Protein AF-A0A8J8K5P9-F1 (afdb_monomer)

Radius of gyration: 17.5 Å; Cα contacts (8 Å, |Δi|>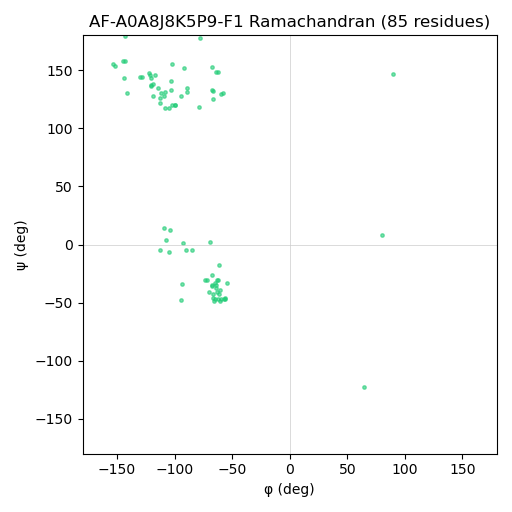4): 129; chains: 1; bounding box: 45×22×50 Å

Solvent-accessible surface area (backbone atoms only — not comparable to full-atom values): 5020 Å² total; per-residue (Å²): 128,83,60,63,74,40,78,78,45,78,47,80,42,85,64,56,95,54,32,32,37,36,44,30,38,33,35,47,44,90,46,96,53,49,29,45,30,47,29,41,31,34,47,49,100,86,71,46,82,44,76,80,50,73,50,75,36,49,62,86,56,44,58,63,56,50,53,54,52,52,51,54,48,53,55,50,52,54,55,57,58,56,60,72,74,79,116

Mean predicted aligned error: 6.43 Å

Secondary structure (DSSP, 8-state):
-PPPPEEEEEEEEE-STTEEEEEEEEE-SSSS-EEEEEEEEEE-TTS-EEEEEEEEEEGGGHHHHHHHHHHHHHHHHHHHHHHTS--

Nearest PDB structures (foldseek):
  6bjt-assembly1_A  TM=6.856E-01  e=1.830E-01  Pseudomonas sp. EGD-AKN5
  5iep-assembly1_A  TM=6.199E-01  e=2.680E-01  synthetic construct
  1tp6-assembly1_A  TM=6.526E-01  e=9.911E-01  Pseudomonas aeruginosa PAO1
  3ild-assembly1_A  TM=4.564E-01  e=5.747E-01  Captovirus AFV1

Foldseek 3Di:
DQFQKDWPDWDWADPDDFKIWIWTWIAHRPDNWIKIKIWIWGQDPVRDIDTDDMDIDTPVCVVVVVVVVVVVVVVVVVVVVVVVVVD

Structure (mmCIF, N/CA/C/O backbone):
data_AF-A0A8J8K5P9-F1
#
_entry.id   AF-A0A8J8K5P9-F1
#
loop_
_atom_site.group_PDB
_atom_site.id
_atom_site.type_symbol
_atom_site.label_atom_id
_atom_site.label_alt_id
_atom_site.label_comp_id
_atom_site.label_asym_id
_atom_site.label_entity_id
_atom_site.label_seq_id
_atom_site.pdbx_PDB_ins_code
_atom_site.Cartn_x
_atom_site.Cartn_y
_atom_site.Cartn_z
_atom_site.occupancy
_atom_site.B_iso_or_equiv
_atom_site.auth_seq_id
_atom_site.auth_comp_id
_atom_site.auth_asym_id
_atom_site.auth_atom_id
_atom_site.pdbx_PDB_model_num
ATOM 1 N N . MET A 1 1 ? 20.286 -5.506 -22.727 1.00 51.66 1 MET A N 1
ATOM 2 C CA . MET A 1 1 ? 20.106 -4.970 -21.364 1.00 51.66 1 MET A CA 1
ATOM 3 C C . MET A 1 1 ? 18.845 -5.612 -20.829 1.00 51.66 1 MET A C 1
ATOM 5 O O . MET A 1 1 ? 17.855 -5.565 -21.548 1.00 51.66 1 MET A O 1
ATOM 9 N N . SER A 1 2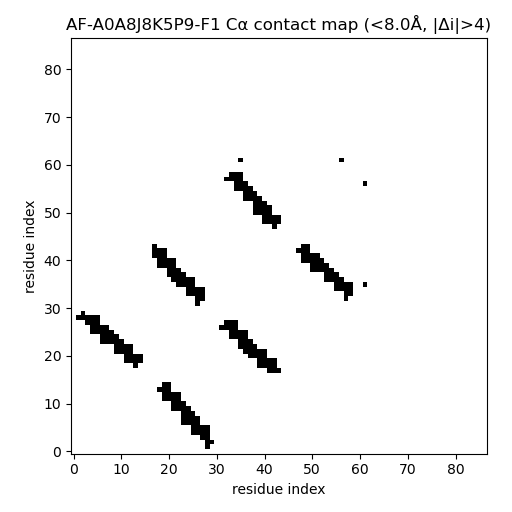 ? 18.887 -6.276 -19.673 1.00 56.94 2 SER A N 1
ATOM 10 C CA . SER A 1 2 ? 17.657 -6.675 -18.982 1.00 56.94 2 SER A CA 1
ATOM 11 C C . SER A 1 2 ? 16.880 -5.401 -18.688 1.00 56.94 2 SER A C 1
ATOM 13 O O . SER A 1 2 ? 17.471 -4.431 -18.211 1.00 56.94 2 SER A O 1
ATOM 15 N N . ALA A 1 3 ? 15.604 -5.353 -19.044 1.00 73.19 3 ALA A N 1
ATOM 16 C CA . ALA A 1 3 ? 14.783 -4.242 -18.604 1.00 73.19 3 ALA A CA 1
ATOM 17 C C . ALA A 1 3 ? 14.717 -4.266 -17.065 1.00 73.19 3 ALA A C 1
ATOM 19 O O . ALA A 1 3 ? 14.795 -5.334 -16.456 1.00 73.19 3 ALA A O 1
ATOM 20 N N . ASP A 1 4 ? 14.599 -3.096 -16.439 1.00 85.12 4 ASP A N 1
ATOM 21 C CA . ASP A 1 4 ? 14.435 -2.964 -14.990 1.00 85.12 4 ASP A CA 1
ATOM 22 C C . ASP A 1 4 ? 12.973 -2.663 -14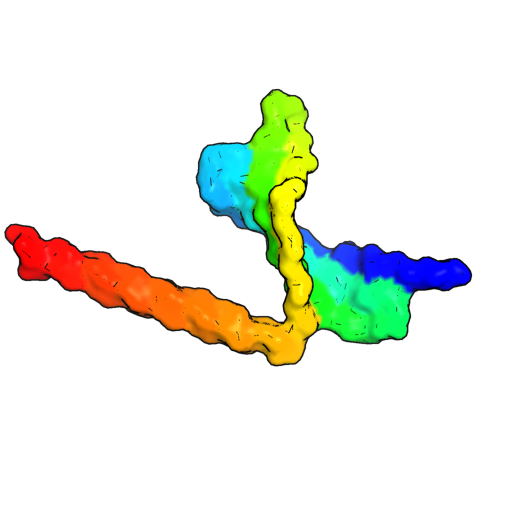.643 1.00 85.12 4 ASP A C 1
ATOM 24 O O . ASP A 1 4 ? 12.220 -2.108 -15.447 1.00 85.12 4 ASP A O 1
ATOM 28 N N . TRP A 1 5 ? 12.564 -3.008 -13.422 1.00 90.56 5 TRP A N 1
ATOM 29 C CA . TRP A 1 5 ? 11.256 -2.619 -12.897 1.00 90.56 5 TRP A CA 1
ATOM 30 C C . TRP A 1 5 ? 11.094 -1.099 -12.911 1.00 90.56 5 TRP A C 1
ATOM 32 O O . TRP A 1 5 ? 11.924 -0.370 -12.365 1.00 90.56 5 TRP A O 1
ATOM 42 N N . LYS A 1 6 ? 9.974 -0.617 -13.452 1.00 91.75 6 LYS A N 1
ATOM 43 C CA . LYS A 1 6 ? 9.684 0.817 -13.519 1.00 91.75 6 LYS A CA 1
ATOM 44 C C . LYS A 1 6 ? 8.578 1.193 -12.544 1.00 91.75 6 LYS A C 1
ATOM 46 O O . LYS A 1 6 ? 7.440 0.759 -12.693 1.00 91.75 6 LYS A O 1
ATOM 51 N N . THR A 1 7 ? 8.883 2.050 -11.572 1.00 94.69 7 THR A N 1
ATOM 52 C CA . THR A 1 7 ? 7.849 2.700 -10.753 1.00 94.69 7 THR A CA 1
ATOM 53 C C . THR A 1 7 ? 7.244 3.854 -11.546 1.00 94.69 7 THR A C 1
ATOM 55 O O . THR A 1 7 ? 7.941 4.792 -11.922 1.00 94.69 7 THR A O 1
ATOM 58 N N . LEU A 1 8 ? 5.946 3.771 -11.820 1.00 94.62 8 LEU A N 1
ATOM 59 C CA . LEU A 1 8 ? 5.198 4.758 -12.597 1.00 94.62 8 LEU A CA 1
ATOM 60 C C . LEU A 1 8 ? 4.535 5.811 -11.712 1.00 94.62 8 LEU A C 1
ATOM 62 O O . LEU A 1 8 ? 4.389 6.958 -12.123 1.00 94.62 8 LEU A O 1
ATOM 66 N N . ASN A 1 9 ? 4.101 5.419 -10.515 1.00 96.88 9 ASN A N 1
ATOM 67 C CA . ASN A 1 9 ? 3.461 6.325 -9.572 1.00 96.88 9 ASN A CA 1
ATOM 68 C C . ASN A 1 9 ? 3.694 5.857 -8.136 1.00 96.88 9 ASN A C 1
ATOM 70 O O . ASN A 1 9 ? 3.841 4.659 -7.888 1.00 96.88 9 ASN A O 1
ATOM 74 N N . THR A 1 10 ? 3.661 6.808 -7.210 1.00 97.31 10 THR A N 1
ATOM 75 C CA . THR A 1 10 ? 3.846 6.596 -5.781 1.00 97.31 10 THR A CA 1
ATOM 76 C C . THR A 1 10 ? 2.892 7.492 -4.996 1.00 97.31 10 THR A C 1
ATOM 78 O O . THR A 1 10 ? 2.837 8.705 -5.198 1.00 97.31 10 THR A O 1
ATOM 81 N N . LYS A 1 11 ? 2.170 6.897 -4.049 1.00 97.69 11 LYS A N 1
ATOM 82 C CA . LYS A 1 11 ? 1.393 7.584 -3.017 1.00 97.69 11 LYS A CA 1
ATOM 83 C C . LYS A 1 11 ? 1.914 7.171 -1.651 1.00 97.69 11 LYS A C 1
ATOM 85 O O . LYS A 1 11 ? 2.176 5.997 -1.419 1.00 97.69 11 LYS A O 1
ATOM 90 N N . VAL A 1 12 ? 2.066 8.139 -0.757 1.00 97.00 12 VAL A N 1
ATOM 91 C CA . VAL A 1 12 ? 2.518 7.905 0.617 1.00 97.00 12 VAL A CA 1
ATOM 92 C C . VAL A 1 12 ? 1.353 8.197 1.548 1.00 97.00 12 VAL A C 1
ATOM 94 O O . VAL A 1 12 ? 0.717 9.241 1.427 1.00 97.00 12 VAL A O 1
ATOM 97 N N . ILE A 1 13 ? 1.084 7.263 2.448 1.00 96.75 13 ILE A N 1
ATOM 98 C CA . ILE A 1 13 ? 0.063 7.344 3.485 1.00 96.75 13 ILE A CA 1
ATOM 99 C C . ILE A 1 13 ? 0.799 7.402 4.822 1.00 96.75 13 ILE A C 1
ATOM 101 O O . ILE A 1 13 ? 1.643 6.543 5.098 1.00 96.75 13 ILE A O 1
ATOM 105 N N . ASP A 1 14 ? 0.498 8.415 5.632 1.00 96.12 14 ASP A N 1
ATOM 106 C CA . ASP A 1 14 ? 0.979 8.491 7.011 1.00 96.12 14 ASP A CA 1
ATOM 107 C C . ASP A 1 14 ? 0.330 7.369 7.833 1.00 96.12 14 ASP A C 1
ATOM 109 O O . ASP A 1 14 ? -0.892 7.221 7.843 1.00 96.12 14 ASP A O 1
ATOM 113 N N . ALA A 1 15 ? 1.159 6.549 8.478 1.00 94.81 15 ALA A N 1
ATOM 114 C CA . ALA A 1 15 ? 0.723 5.431 9.312 1.00 94.81 15 ALA A CA 1
ATOM 115 C C . ALA A 1 15 ? 0.967 5.690 10.810 1.00 94.81 15 ALA A C 1
ATOM 117 O O . ALA A 1 15 ? 0.915 4.756 11.614 1.00 94.81 15 ALA A O 1
ATOM 118 N N . GLY A 1 16 ? 1.249 6.941 11.182 1.00 94.31 16 GLY A N 1
ATOM 119 C CA . GLY A 1 16 ? 1.453 7.391 12.549 1.00 94.31 16 GLY A CA 1
ATOM 120 C C . GLY A 1 16 ? 2.905 7.303 13.026 1.00 94.31 16 GLY A C 1
ATOM 121 O O . GLY A 1 16 ? 3.678 6.394 12.687 1.00 94.31 16 GLY A O 1
ATOM 122 N N . GLY A 1 17 ? 3.273 8.258 13.883 1.00 94.50 17 GLY A N 1
ATOM 123 C CA . GLY A 1 17 ? 4.634 8.403 14.391 1.00 94.50 17 GLY A CA 1
ATOM 124 C C . GLY A 1 17 ? 5.598 8.740 13.257 1.00 94.50 17 GLY A C 1
ATOM 125 O O . GLY A 1 17 ? 5.419 9.730 12.559 1.00 94.50 17 GLY A O 1
ATOM 126 N N . ASN A 1 18 ? 6.623 7.911 13.065 1.00 96.12 18 ASN A N 1
ATOM 127 C CA . ASN A 1 18 ? 7.535 8.016 11.928 1.00 96.12 18 ASN A CA 1
ATOM 128 C C . ASN A 1 18 ? 7.270 6.956 10.845 1.00 96.12 18 ASN A C 1
ATOM 130 O O . ASN A 1 18 ? 8.132 6.763 9.992 1.00 96.12 18 ASN A O 1
ATOM 134 N N . ASN A 1 19 ? 6.140 6.239 10.882 1.00 97.88 19 ASN A N 1
ATOM 135 C CA . ASN A 1 19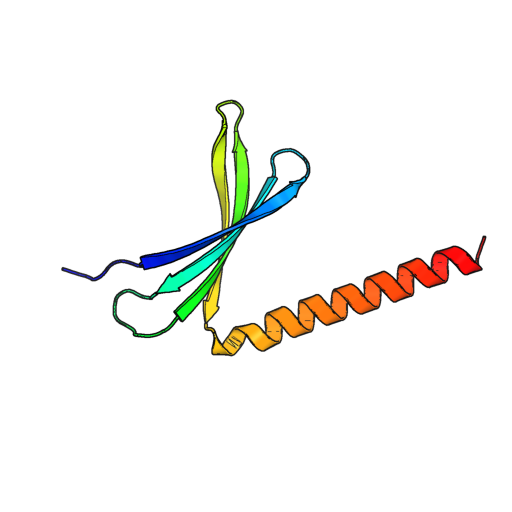 ? 5.832 5.166 9.935 1.00 97.88 19 ASN A CA 1
ATOM 136 C C . ASN A 1 19 ? 5.039 5.674 8.729 1.00 97.88 19 ASN A C 1
ATOM 138 O O . ASN A 1 19 ? 4.243 6.601 8.831 1.00 97.88 19 ASN A O 1
ATOM 142 N N . PHE A 1 20 ? 5.195 4.995 7.596 1.00 97.62 20 PHE A N 1
ATOM 143 C CA . PHE A 1 20 ? 4.392 5.247 6.405 1.00 97.62 20 PHE A CA 1
ATOM 144 C C . PHE A 1 20 ? 4.067 3.952 5.658 1.00 97.62 20 PHE A C 1
ATOM 146 O O . PHE A 1 20 ? 4.789 2.952 5.756 1.00 97.62 20 PHE A O 1
ATOM 153 N N . ILE A 1 21 ? 3.000 3.999 4.861 1.00 97.62 21 ILE A N 1
ATOM 154 C CA . ILE A 1 21 ? 2.728 3.033 3.796 1.00 97.62 21 ILE A CA 1
ATOM 155 C C . ILE A 1 21 ? 2.924 3.730 2.454 1.00 97.62 21 ILE A C 1
ATOM 157 O O . ILE A 1 21 ? 2.357 4.787 2.197 1.00 97.62 21 ILE A O 1
ATOM 161 N N . GLU A 1 22 ? 3.732 3.139 1.585 1.00 97.38 22 GLU A N 1
ATOM 162 C CA . GLU A 1 22 ? 3.909 3.595 0.215 1.00 97.38 22 GLU A CA 1
ATOM 163 C C . GLU A 1 22 ? 3.170 2.661 -0.742 1.00 97.38 22 GLU A C 1
ATOM 165 O O . GLU A 1 22 ? 3.486 1.475 -0.832 1.00 97.38 22 GLU A O 1
ATOM 170 N N . VAL A 1 23 ? 2.188 3.206 -1.454 1.00 96.25 23 VAL A N 1
ATOM 171 C CA . VAL A 1 23 ? 1.434 2.515 -2.498 1.00 96.25 23 VAL A CA 1
ATOM 172 C C . VAL A 1 23 ? 2.011 2.926 -3.845 1.00 96.25 23 VAL A C 1
ATOM 174 O O . VAL A 1 23 ? 2.033 4.106 -4.192 1.00 96.25 23 VAL A O 1
ATOM 177 N N . THR A 1 24 ? 2.502 1.959 -4.608 1.00 96.12 24 THR A N 1
ATOM 178 C CA . THR A 1 24 ? 3.214 2.179 -5.870 1.00 96.12 24 THR A CA 1
ATOM 179 C C . THR A 1 24 ? 2.508 1.489 -7.023 1.00 96.12 24 THR A C 1
ATOM 181 O O . THR A 1 24 ? 2.005 0.380 -6.869 1.00 96.12 24 THR A O 1
ATOM 184 N N . LEU A 1 25 ? 2.503 2.124 -8.191 1.00 94.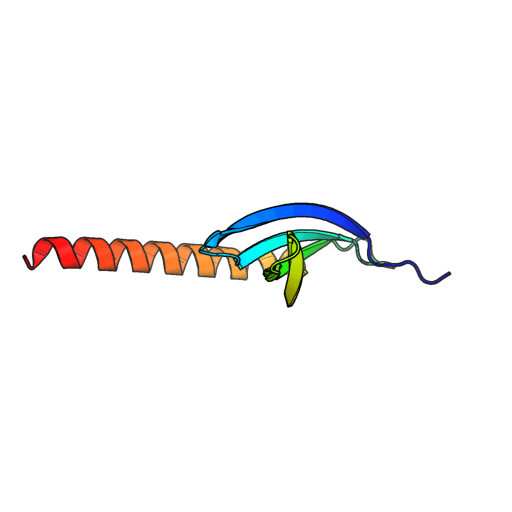62 25 LEU A N 1
ATOM 185 C CA . LEU A 1 25 ? 2.169 1.483 -9.458 1.00 94.62 25 LEU A CA 1
ATOM 186 C C . LEU A 1 25 ? 3.480 1.146 -10.160 1.00 94.62 25 LEU A C 1
ATOM 188 O O . LEU A 1 25 ? 4.270 2.050 -10.439 1.00 94.62 25 LEU A O 1
ATOM 192 N N . LYS A 1 26 ? 3.721 -0.134 -10.433 1.00 93.88 26 LYS A N 1
ATOM 193 C CA . LYS A 1 26 ? 4.947 -0.620 -11.065 1.00 93.88 26 LYS A CA 1
ATOM 194 C C . LYS A 1 26 ? 4.640 -1.364 -12.357 1.00 93.88 26 LYS A C 1
ATOM 196 O O . LYS A 1 26 ? 3.630 -2.053 -12.449 1.00 93.88 26 LYS A O 1
ATOM 201 N N . GLN A 1 27 ? 5.538 -1.237 -13.321 1.00 92.19 27 GLN A N 1
ATOM 202 C CA . GLN A 1 27 ? 5.558 -2.017 -14.549 1.00 92.19 27 GLN A CA 1
ATOM 203 C C . GLN A 1 27 ? 6.724 -3.003 -14.481 1.00 92.19 27 GLN A C 1
ATOM 205 O O . GLN A 1 27 ? 7.842 -2.616 -14.113 1.00 92.19 27 GLN A O 1
ATOM 210 N N . ALA A 1 28 ? 6.446 -4.268 -14.793 1.00 90.81 28 ALA A N 1
ATOM 211 C CA . ALA A 1 28 ? 7.473 -5.296 -14.864 1.00 90.81 28 ALA A CA 1
ATOM 212 C C . ALA A 1 28 ? 8.425 -5.042 -16.049 1.00 90.81 28 ALA A C 1
ATOM 214 O O . ALA A 1 28 ? 8.034 -4.424 -17.038 1.00 90.81 28 ALA A O 1
ATOM 215 N N . PRO A 1 29 ? 9.680 -5.503 -15.958 1.00 84.75 29 PRO A N 1
ATOM 216 C CA . PRO A 1 29 ? 10.685 -5.220 -16.974 1.00 84.75 29 PRO A CA 1
ATOM 217 C C . PRO A 1 29 ? 10.377 -5.786 -18.368 1.00 84.75 29 PRO A C 1
ATOM 219 O O . PRO A 1 29 ? 10.581 -5.098 -19.364 1.00 84.75 29 PRO A O 1
ATOM 222 N N . GLU A 1 30 ? 9.860 -7.011 -18.458 1.00 76.12 30 GLU A N 1
ATOM 223 C CA . GLU A 1 30 ? 9.649 -7.699 -19.745 1.00 76.12 30 GLU A CA 1
ATOM 224 C C . GLU A 1 30 ? 8.168 -7.902 -20.099 1.00 76.12 30 GLU A C 1
ATOM 226 O O . GLU A 1 30 ? 7.844 -8.343 -21.199 1.00 76.12 30 GLU A O 1
ATOM 231 N N . GLU A 1 31 ? 7.255 -7.534 -19.198 1.00 65.50 31 GLU A N 1
ATOM 232 C CA . GLU A 1 31 ? 5.816 -7.717 -19.378 1.00 65.50 31 GLU A CA 1
ATOM 233 C C . GLU A 1 31 ?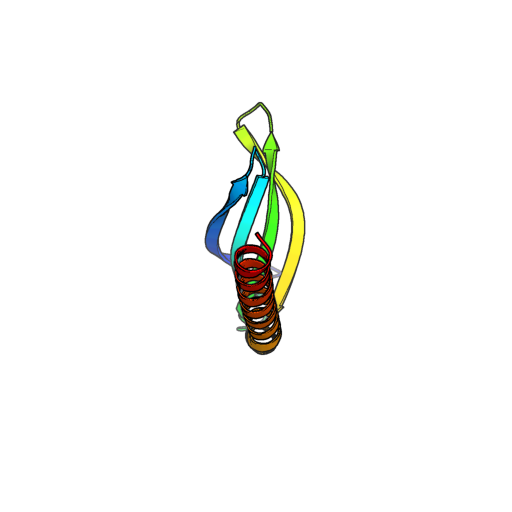 5.096 -6.363 -19.411 1.00 65.50 31 GLU A C 1
ATOM 235 O O . GLU A 1 31 ? 5.440 -5.425 -18.691 1.00 65.50 31 GLU A O 1
ATOM 240 N N . GLN A 1 32 ? 4.029 -6.264 -20.211 1.00 70.69 32 GLN A N 1
ATOM 241 C CA . GLN A 1 32 ? 3.071 -5.151 -20.109 1.00 70.69 32 GLN A CA 1
ATOM 242 C C . GLN A 1 32 ? 2.232 -5.222 -18.818 1.00 70.69 32 GLN A C 1
ATOM 244 O O . GLN A 1 32 ? 1.353 -4.387 -18.601 1.00 70.69 32 GLN A O 1
ATOM 249 N N . ASP A 1 33 ?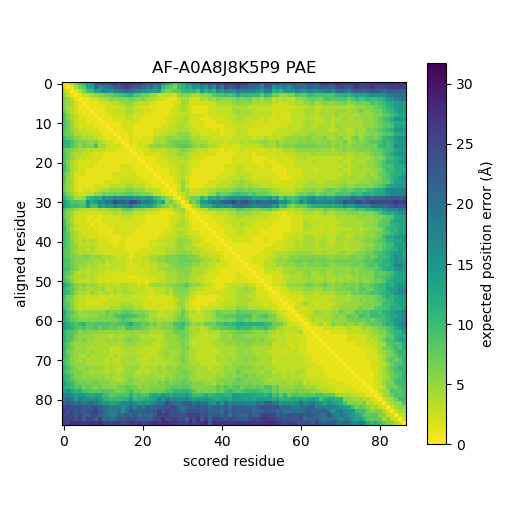 2.498 -6.208 -17.959 1.00 87.69 33 ASP A N 1
ATOM 250 C CA . ASP A 1 33 ? 1.801 -6.400 -16.704 1.00 87.69 33 ASP A CA 1
ATOM 251 C C . ASP A 1 33 ? 2.105 -5.269 -15.718 1.00 87.69 33 ASP A C 1
ATOM 253 O O . ASP A 1 33 ? 3.246 -4.867 -15.456 1.00 87.69 33 ASP A O 1
ATOM 257 N N . MET A 1 34 ? 1.017 -4.779 -15.140 1.00 90.69 34 MET A N 1
ATOM 258 C CA . MET A 1 34 ? 1.010 -3.717 -14.153 1.00 90.69 34 MET A CA 1
ATOM 259 C C . MET A 1 34 ? 0.795 -4.325 -12.772 1.00 90.69 34 MET A C 1
ATOM 261 O O . MET A 1 34 ? -0.016 -5.240 -12.583 1.00 90.69 34 MET A O 1
ATOM 265 N N . PHE A 1 35 ? 1.505 -3.779 -11.794 1.00 93.06 35 PHE A N 1
ATOM 266 C CA . PHE A 1 35 ? 1.506 -4.249 -10.418 1.00 93.06 35 PHE A CA 1
ATOM 267 C C . PHE A 1 35 ? 1.228 -3.099 -9.460 1.00 93.06 35 PHE A C 1
ATOM 269 O O . PHE A 1 35 ? 1.701 -1.978 -9.659 1.00 93.06 35 PHE A O 1
ATOM 276 N N . ILE A 1 36 ? 0.505 -3.398 -8.385 1.00 93.44 36 ILE A N 1
ATOM 277 C CA . ILE A 1 36 ? 0.365 -2.501 -7.241 1.00 93.44 36 ILE A CA 1
ATOM 278 C C . ILE A 1 36 ? 1.270 -3.013 -6.130 1.00 93.44 36 ILE A C 1
ATOM 280 O O . ILE A 1 36 ? 1.127 -4.147 -5.676 1.00 93.44 36 ILE A O 1
ATOM 284 N N . GLY A 1 37 ? 2.221 -2.184 -5.713 1.00 94.19 37 GLY A N 1
ATOM 285 C CA . GLY A 1 37 ? 3.124 -2.480 -4.612 1.00 94.19 37 GLY A CA 1
ATOM 286 C C . GLY A 1 37 ? 2.721 -1.737 -3.347 1.00 94.19 37 GLY A C 1
ATOM 287 O O . GLY A 1 37 ? 2.522 -0.528 -3.404 1.00 94.19 37 GLY A O 1
ATOM 288 N N . PHE A 1 38 ? 2.684 -2.423 -2.210 1.00 95.19 38 PHE A N 1
ATOM 289 C CA . PHE A 1 38 ? 2.518 -1.816 -0.890 1.00 95.19 38 PHE A CA 1
ATOM 290 C C . PHE A 1 38 ? 3.804 -2.008 -0.102 1.00 95.19 38 PHE A C 1
ATOM 292 O O . PHE A 1 38 ? 4.249 -3.138 0.100 1.00 95.19 38 PHE A O 1
ATOM 299 N N . SER A 1 39 ? 4.415 -0.915 0.338 1.00 97.00 39 SER A N 1
ATOM 300 C CA . SER A 1 39 ? 5.637 -0.948 1.137 1.00 97.00 39 SER A CA 1
ATOM 301 C C . SER A 1 39 ? 5.390 -0.315 2.490 1.00 97.00 39 SER A C 1
ATOM 303 O O . SER A 1 39 ? 4.956 0.830 2.561 1.00 97.00 39 SER A O 1
ATOM 305 N N . LYS A 1 40 ? 5.723 -1.022 3.567 1.00 97.44 40 LYS A N 1
ATOM 306 C CA . LYS A 1 40 ? 5.776 -0.423 4.900 1.00 97.44 40 LYS A CA 1
ATOM 307 C C . LYS A 1 40 ? 7.169 0.128 5.142 1.00 97.44 40 LYS A C 1
ATOM 309 O O . LYS A 1 40 ? 8.158 -0.588 4.966 1.00 97.44 40 LYS A O 1
ATOM 314 N N . GLY A 1 41 ? 7.248 1.368 5.597 1.00 97.69 41 GLY A N 1
ATOM 315 C CA . GLY A 1 41 ? 8.506 2.017 5.924 1.00 97.69 41 GLY A CA 1
ATOM 316 C C . GLY A 1 41 ? 8.414 2.923 7.139 1.00 97.69 41 GLY A C 1
ATOM 317 O O . GLY A 1 41 ? 7.362 3.052 7.765 1.00 97.69 41 GLY A O 1
ATOM 318 N N . TRP A 1 42 ? 9.551 3.520 7.475 1.00 98.00 42 TRP A N 1
ATOM 319 C CA . TRP A 1 42 ? 9.667 4.543 8.500 1.00 98.00 42 TRP A CA 1
ATOM 320 C C . TRP 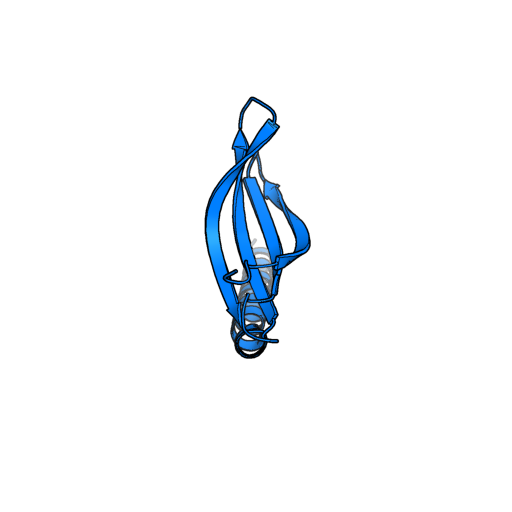A 1 42 ? 10.715 5.585 8.111 1.00 98.00 42 TRP A C 1
ATOM 322 O O . TRP A 1 42 ? 11.611 5.319 7.309 1.00 98.00 42 TRP A O 1
ATOM 332 N N . THR A 1 43 ? 10.612 6.771 8.690 1.00 97.69 43 THR A N 1
ATOM 333 C CA . THR A 1 43 ? 11.591 7.846 8.541 1.00 97.69 43 THR A CA 1
ATOM 334 C C . THR A 1 43 ? 12.578 7.786 9.708 1.00 97.69 43 THR A C 1
ATOM 336 O O . THR A 1 43 ? 12.167 7.708 10.869 1.00 97.69 43 THR A O 1
ATOM 339 N N . ASN A 1 44 ? 13.884 7.758 9.428 1.00 96.75 44 ASN A N 1
ATOM 340 C CA . ASN A 1 44 ? 14.913 7.791 10.475 1.00 96.75 44 ASN A CA 1
ATOM 341 C C . ASN A 1 44 ? 15.113 9.220 11.031 1.00 96.75 44 ASN A C 1
ATOM 343 O O . ASN A 1 44 ? 14.498 10.176 10.562 1.00 96.75 44 ASN A O 1
ATOM 347 N N . SER A 1 45 ? 15.997 9.378 12.021 1.00 96.69 45 SER A N 1
ATOM 348 C CA . SER A 1 45 ? 16.312 10.676 12.645 1.00 96.69 45 SER A CA 1
ATOM 349 C C . SER A 1 45 ? 16.901 11.718 11.686 1.00 96.69 45 SER A C 1
ATOM 351 O O . SER A 1 45 ? 16.896 12.902 11.997 1.00 96.69 45 SER A O 1
ATOM 353 N N . GLU A 1 46 ? 17.401 11.288 10.529 1.00 97.12 46 GLU A N 1
ATOM 354 C CA . GLU A 1 46 ? 17.963 12.148 9.481 1.00 97.12 46 GLU A CA 1
ATOM 355 C C . GLU A 1 46 ? 16.907 12.552 8.438 1.00 97.12 46 GLU A C 1
ATOM 357 O O . GLU A 1 46 ? 17.230 13.209 7.452 1.00 97.12 46 GLU A O 1
ATOM 362 N N . GLY A 1 47 ? 15.648 12.131 8.606 1.00 94.88 47 GLY A N 1
ATOM 363 C CA . GLY A 1 47 ? 14.585 12.392 7.635 1.00 94.88 47 GLY A CA 1
ATOM 364 C C . GLY A 1 47 ? 14.582 11.441 6.431 1.00 94.88 47 GLY A C 1
ATOM 365 O O . GLY A 1 47 ? 13.821 11.649 5.488 1.00 94.88 47 GLY A O 1
ATOM 366 N N . LEU A 1 48 ? 15.400 10.384 6.440 1.00 96.69 48 LEU A N 1
ATOM 367 C CA . LEU A 1 48 ? 15.515 9.438 5.332 1.00 96.69 48 LEU A CA 1
ATOM 368 C C . LEU A 1 48 ? 14.519 8.285 5.464 1.00 96.69 48 LEU A C 1
ATOM 370 O O . LEU A 1 48 ? 14.405 7.647 6.516 1.00 96.69 48 LEU A O 1
ATOM 374 N N . LYS A 1 49 ? 13.853 7.962 4.351 1.00 96.00 49 LYS A N 1
ATOM 375 C CA . LYS A 1 49 ? 12.976 6.792 4.250 1.00 96.00 49 LYS A CA 1
ATOM 376 C C . LYS A 1 49 ? 13.778 5.495 4.360 1.00 96.00 49 LYS A C 1
ATOM 378 O O . LYS A 1 49 ? 14.757 5.279 3.646 1.00 96.00 49 LYS A O 1
ATOM 383 N N . ARG A 1 50 ? 13.299 4.591 5.206 1.00 97.25 50 ARG A N 1
ATOM 384 C CA . ARG A 1 50 ? 13.726 3.195 5.319 1.00 97.25 50 ARG A CA 1
ATOM 385 C C . ARG A 1 50 ? 12.515 2.297 5.102 1.00 97.25 50 ARG A C 1
ATOM 387 O O . ARG A 1 50 ? 11.398 2.663 5.454 1.00 97.25 50 ARG A O 1
ATOM 394 N N . TYR A 1 51 ? 12.732 1.127 4.517 1.00 96.62 51 TYR A N 1
ATOM 395 C CA . TYR A 1 51 ? 11.664 0.186 4.185 1.00 96.62 51 TYR A CA 1
ATOM 396 C C . TYR A 1 51 ? 11.825 -1.087 5.007 1.00 96.62 51 TYR A C 1
ATOM 398 O O . TYR A 1 51 ? 12.931 -1.606 5.141 1.00 96.62 51 TYR A O 1
ATOM 406 N N . LYS A 1 52 ? 10.716 -1.575 5.570 1.00 93.88 52 LYS A N 1
ATOM 407 C CA . LYS A 1 52 ? 10.669 -2.810 6.362 1.00 93.88 52 LYS A CA 1
ATOM 408 C C . LYS A 1 52 ? 10.272 -4.002 5.507 1.00 93.88 52 LYS A C 1
ATOM 410 O O . LYS A 1 52 ? 10.867 -5.067 5.609 1.00 93.88 52 LYS A O 1
ATOM 415 N N . SER A 1 53 ? 9.217 -3.827 4.723 1.00 94.19 53 SER A N 1
ATOM 416 C CA . SER A 1 53 ? 8.613 -4.890 3.932 1.00 94.19 53 SER A CA 1
ATOM 417 C C . SER A 1 53 ? 7.919 -4.308 2.713 1.00 94.19 53 SER A C 1
ATOM 419 O O . SER A 1 53 ? 7.510 -3.144 2.707 1.00 94.19 53 SER A O 1
ATOM 421 N N . ASN A 1 54 ? 7.785 -5.136 1.685 1.00 94.44 54 ASN A N 1
ATOM 422 C CA . ASN A 1 54 ? 7.082 -4.806 0.462 1.00 94.44 54 ASN A CA 1
ATOM 423 C C . ASN A 1 54 ? 6.350 -6.048 -0.061 1.00 94.44 54 ASN A C 1
ATOM 425 O O . ASN A 1 54 ? 6.857 -7.161 0.050 1.00 94.44 54 ASN A O 1
ATOM 429 N N . VAL A 1 55 ? 5.161 -5.837 -0.617 1.00 93.56 55 VAL A N 1
ATOM 430 C CA . VAL A 1 55 ? 4.382 -6.844 -1.342 1.00 93.56 55 VAL A CA 1
ATOM 431 C C . VAL A 1 55 ? 3.941 -6.248 -2.676 1.00 93.56 55 VAL A C 1
ATOM 433 O O . VAL A 1 55 ? 3.674 -5.048 -2.749 1.00 93.56 55 VAL A O 1
ATOM 436 N N . LEU A 1 56 ? 3.890 -7.065 -3.729 1.00 92.12 56 LEU A N 1
ATOM 437 C CA . LEU A 1 56 ? 3.364 -6.686 -5.040 1.00 92.12 56 LEU A CA 1
ATOM 438 C C . LEU A 1 56 ? 2.200 -7.599 -5.405 1.00 92.12 56 LEU A C 1
ATOM 440 O O . LEU A 1 56 ? 2.294 -8.814 -5.262 1.00 92.12 56 LEU A O 1
ATOM 444 N N . PHE A 1 57 ? 1.149 -7.005 -5.955 1.00 91.62 57 PHE A N 1
ATOM 445 C CA . PHE A 1 57 ? -0.003 -7.711 -6.497 1.00 91.62 57 PHE A CA 1
ATOM 446 C C . PHE A 1 57 ? -0.141 -7.402 -7.980 1.00 91.62 57 PHE A C 1
ATOM 448 O O . PHE A 1 57 ? -0.017 -6.241 -8.385 1.00 91.62 57 PHE A O 1
ATOM 455 N N . LYS A 1 58 ? -0.456 -8.417 -8.793 1.00 90.19 58 LYS A N 1
ATOM 456 C CA . LYS A 1 58 ? -0.954 -8.168 -10.150 1.00 90.19 58 LYS A CA 1
ATOM 457 C C . LYS A 1 58 ? -2.290 -7.435 -10.061 1.00 90.19 58 LYS A C 1
ATOM 459 O O . LYS A 1 58 ? -3.081 -7.687 -9.153 1.00 90.19 58 LYS A O 1
ATOM 464 N N . ILE A 1 59 ? -2.596 -6.586 -11.043 1.00 82.88 59 ILE A N 1
ATOM 465 C CA . ILE A 1 59 ? -3.898 -5.896 -11.110 1.00 82.88 59 ILE A CA 1
ATOM 466 C C . ILE A 1 59 ? -5.078 -6.879 -11.053 1.00 82.88 59 ILE A C 1
ATOM 468 O O . ILE A 1 59 ? -6.095 -6.548 -10.453 1.00 82.88 59 ILE A O 1
ATOM 472 N N . ALA A 1 60 ? -4.943 -8.089 -11.603 1.00 81.56 60 ALA A N 1
ATOM 473 C CA . ALA A 1 60 ? -5.982 -9.120 -11.533 1.00 81.56 60 ALA A CA 1
ATOM 474 C C . ALA A 1 60 ? -6.287 -9.590 -10.095 1.00 81.56 60 ALA A C 1
ATOM 476 O O . ALA A 1 60 ? -7.425 -9.922 -9.788 1.00 81.56 60 ALA A O 1
ATOM 477 N N . GLN A 1 61 ? -5.294 -9.567 -9.203 1.00 83.25 61 GLN A N 1
ATOM 478 C CA . GLN A 1 61 ? -5.419 -9.990 -7.802 1.00 83.25 61 GLN A CA 1
ATOM 479 C C . GLN A 1 61 ? -5.823 -8.838 -6.871 1.00 83.25 61 GLN A C 1
ATOM 481 O O . GLN A 1 61 ? -6.071 -9.053 -5.689 1.00 83.25 61 GLN A O 1
ATOM 486 N N . LYS A 1 62 ? -5.918 -7.601 -7.385 1.00 80.06 62 LYS A N 1
ATOM 487 C CA . LYS A 1 62 ? -6.247 -6.425 -6.563 1.00 80.06 62 LYS A CA 1
ATOM 488 C C . LYS A 1 62 ? -7.632 -6.526 -5.924 1.00 80.06 62 LYS A C 1
ATOM 490 O O . LYS A 1 62 ? -7.837 -5.961 -4.860 1.00 80.06 62 LYS A O 1
ATOM 495 N N . LYS A 1 63 ? -8.569 -7.210 -6.595 1.00 82.12 63 LYS A N 1
ATOM 496 C CA . LYS A 1 63 ? -9.958 -7.320 -6.142 1.00 82.12 63 LYS A CA 1
ATOM 497 C C . LYS A 1 63 ? -10.018 -7.991 -4.773 1.00 82.12 63 LYS A C 1
ATOM 499 O O . LYS A 1 63 ? -10.585 -7.420 -3.863 1.00 82.12 63 LYS A O 1
ATOM 504 N N . GLU A 1 64 ? -9.337 -9.121 -4.609 1.00 86.44 64 GLU A N 1
ATOM 505 C CA . GLU A 1 64 ? -9.310 -9.860 -3.342 1.00 86.44 64 GLU A CA 1
ATOM 506 C C . GLU A 1 64 ? -8.723 -9.029 -2.191 1.00 86.44 64 GLU A C 1
ATOM 508 O O . GLU A 1 64 ? -9.255 -9.039 -1.086 1.00 86.44 64 GLU A O 1
ATOM 513 N N . LEU A 1 65 ? -7.672 -8.243 -2.458 1.00 86.00 65 LEU A N 1
ATOM 514 C CA . LEU A 1 65 ? -7.099 -7.342 -1.457 1.00 86.00 65 LEU A CA 1
ATOM 515 C C . LEU A 1 65 ? -8.078 -6.236 -1.041 1.00 86.00 65 LEU A C 1
ATOM 517 O O . LEU A 1 65 ? -8.199 -5.954 0.148 1.00 86.00 65 LEU A O 1
ATOM 521 N N . PHE A 1 66 ? -8.731 -5.579 -2.001 1.00 87.88 66 PHE A N 1
ATOM 522 C CA . PHE A 1 66 ? -9.663 -4.493 -1.693 1.00 87.88 66 PHE A CA 1
ATOM 523 C C . PHE A 1 66 ? -10.937 -5.008 -1.028 1.00 87.88 66 PHE A C 1
ATOM 525 O O . PHE A 1 66 ? -11.345 -4.420 -0.033 1.00 87.88 66 PHE A O 1
ATOM 532 N N . ASP A 1 67 ? -11.477 -6.136 -1.492 1.00 92.12 67 ASP A N 1
ATOM 533 C CA . ASP A 1 67 ? -12.622 -6.800 -0.866 1.00 92.12 67 ASP A CA 1
ATOM 534 C C . ASP A 1 67 ? -12.310 -7.117 0.611 1.00 92.12 67 ASP A C 1
ATOM 536 O O . ASP A 1 67 ? -13.096 -6.788 1.495 1.00 92.12 67 ASP A O 1
ATOM 540 N N . ALA A 1 68 ? -11.123 -7.668 0.903 1.00 91.88 68 ALA A N 1
ATOM 541 C CA . ALA A 1 68 ? -10.706 -7.953 2.277 1.00 91.88 68 ALA A CA 1
ATOM 542 C C . ALA A 1 68 ? -10.557 -6.680 3.132 1.00 91.88 68 ALA A C 1
ATOM 544 O O . ALA A 1 68 ? -10.882 -6.685 4.317 1.00 91.88 68 ALA A O 1
ATOM 545 N N . VAL A 1 69 ? -10.063 -5.577 2.558 1.00 91.88 69 VAL A N 1
ATOM 546 C CA . VAL A 1 69 ? -9.972 -4.2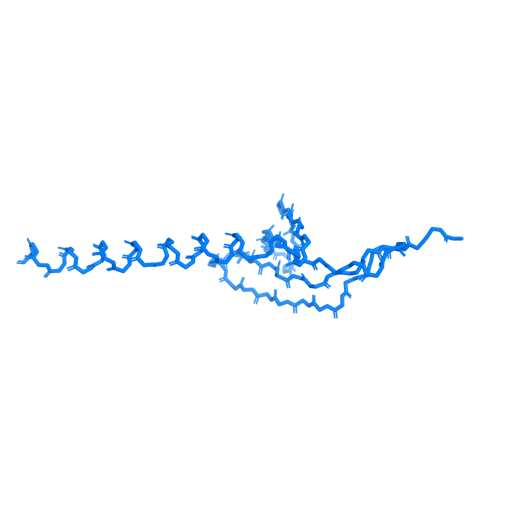91 3.270 1.00 91.88 69 VAL A CA 1
ATOM 547 C C . VAL A 1 69 ? -11.364 -3.734 3.572 1.00 91.88 69 VAL A C 1
ATOM 549 O O . VAL A 1 69 ? -11.603 -3.313 4.701 1.00 91.88 69 VAL A O 1
ATOM 552 N N . GLU A 1 70 ? -12.276 -3.747 2.600 1.00 94.94 70 GLU A N 1
ATOM 553 C CA . GLU A 1 70 ? -13.661 -3.289 2.770 1.00 94.94 70 GLU A CA 1
ATOM 554 C C . GLU A 1 70 ? -14.407 -4.119 3.825 1.00 94.94 70 GLU A C 1
ATOM 556 O O . GLU A 1 70 ? -15.066 -3.552 4.696 1.00 94.94 70 GLU A O 1
ATOM 561 N N . GLU A 1 71 ? -14.234 -5.444 3.823 1.00 95.94 71 GLU A N 1
ATOM 562 C CA . GLU A 1 71 ? -14.808 -6.330 4.842 1.00 95.94 71 GLU A CA 1
ATOM 563 C C . GLU A 1 71 ? -14.309 -5.974 6.251 1.00 95.94 71 GLU A C 1
ATOM 565 O O . GLU A 1 71 ? -15.103 -5.833 7.184 1.00 95.94 71 GLU A O 1
ATOM 570 N N . MET A 1 72 ? -12.997 -5.764 6.418 1.00 96.75 72 MET A N 1
ATOM 571 C CA . MET A 1 72 ? -12.433 -5.375 7.716 1.00 96.75 72 MET A CA 1
ATOM 572 C C . MET A 1 72 ? -12.922 -3.997 8.180 1.00 96.75 72 MET A C 1
ATOM 574 O O . MET A 1 72 ? -13.081 -3.791 9.385 1.00 96.75 72 MET A O 1
ATOM 578 N N . LEU A 1 73 ? -13.170 -3.063 7.255 1.00 94.69 73 LEU A N 1
ATOM 579 C CA . LEU A 1 73 ? -13.750 -1.757 7.576 1.00 94.69 73 LEU A CA 1
ATOM 580 C C . LEU A 1 73 ? -15.188 -1.904 8.080 1.00 94.69 73 LEU A C 1
ATOM 582 O O . LEU A 1 73 ? -15.496 -1.396 9.156 1.00 94.69 73 LEU A O 1
ATOM 586 N N . SER A 1 74 ? -16.024 -2.674 7.375 1.00 95.38 74 SER A N 1
ATOM 587 C CA . SER A 1 74 ? -17.404 -2.953 7.798 1.00 95.38 74 SER A CA 1
ATOM 588 C C . SER A 1 74 ? -17.450 -3.569 9.200 1.00 95.38 74 SER A C 1
ATOM 590 O O . SER A 1 74 ? -18.173 -3.099 10.078 1.00 95.38 74 SER A O 1
ATOM 592 N N . LEU A 1 75 ? -16.609 -4.576 9.463 1.00 95.25 75 LEU A N 1
ATOM 593 C CA . LEU A 1 75 ? -16.529 -5.215 10.781 1.00 95.25 75 LEU A CA 1
ATOM 594 C C . LEU A 1 75 ? -16.052 -4.257 11.883 1.00 95.25 75 LEU A C 1
ATOM 596 O O . LEU A 1 75 ? -16.478 -4.374 13.036 1.00 95.25 75 LEU A O 1
ATOM 600 N N . ALA A 1 76 ? -15.147 -3.327 11.567 1.00 93.62 76 ALA A N 1
ATOM 601 C CA . ALA A 1 76 ? -14.698 -2.319 12.523 1.00 93.62 76 ALA A CA 1
ATOM 602 C C . ALA A 1 76 ? -15.829 -1.341 12.883 1.00 93.62 76 ALA A C 1
ATOM 604 O O . ALA A 1 76 ? -16.014 -1.034 14.064 1.00 93.62 76 ALA A O 1
ATOM 605 N N . GLU A 1 77 ? -16.607 -0.901 11.893 1.00 94.12 77 GLU A N 1
ATOM 606 C CA . GLU A 1 77 ? -17.761 -0.015 12.076 1.00 94.12 77 GLU A CA 1
ATOM 607 C C . GLU A 1 77 ? -18.853 -0.668 12.937 1.00 94.12 77 GLU A C 1
ATOM 609 O O . GLU A 1 77 ? -19.307 -0.072 13.921 1.00 94.12 77 GLU A O 1
ATOM 614 N N . GLU A 1 78 ? -19.203 -1.925 12.654 1.00 93.56 78 GLU A N 1
ATOM 615 C CA . GLU A 1 78 ? -20.155 -2.708 13.453 1.00 93.56 78 GLU A CA 1
ATOM 616 C C . GLU A 1 78 ? -19.723 -2.810 14.922 1.00 93.56 78 GLU A C 1
ATOM 618 O O . GLU A 1 78 ? -20.507 -2.544 15.837 1.00 93.56 78 GLU A O 1
ATOM 623 N N . LYS A 1 79 ? -18.446 -3.130 15.166 1.00 91.50 79 LYS A N 1
ATOM 624 C CA . LYS A 1 79 ? -17.902 -3.242 16.528 1.00 91.50 79 LYS A CA 1
ATOM 625 C C . LYS A 1 79 ? -17.853 -1.905 17.256 1.00 91.50 79 LYS A C 1
ATOM 627 O O . LYS A 1 79 ? -18.041 -1.870 18.472 1.00 91.50 79 LYS A O 1
ATOM 632 N N . SER A 1 80 ? -17.593 -0.811 16.543 1.00 86.06 80 SER A N 1
ATOM 633 C CA . SER A 1 80 ? -17.626 0.527 17.136 1.00 86.06 80 SER A CA 1
ATOM 634 C C . SER A 1 80 ? -19.043 0.943 17.550 1.00 86.06 80 SER A C 1
ATOM 636 O O . SER A 1 80 ? -19.205 1.523 18.619 1.00 86.06 80 SER A O 1
ATOM 638 N N . SER A 1 81 ? -20.062 0.552 16.776 1.00 78.81 81 SER A N 1
ATOM 639 C CA . SER A 1 81 ? -21.473 0.877 17.036 1.00 78.81 81 SER A CA 1
ATOM 640 C C . SER A 1 81 ? -22.072 0.074 18.200 1.00 78.81 81 SER A C 1
ATOM 642 O O . SER A 1 81 ? -22.927 0.577 18.924 1.00 78.81 81 SER A O 1
ATOM 644 N N . GLN A 1 82 ? -21.601 -1.158 18.423 1.00 70.38 82 GLN A N 1
ATOM 645 C CA . GLN A 1 82 ? -22.017 -1.985 19.567 1.00 70.38 82 GLN A CA 1
ATOM 646 C C . GLN A 1 82 ? -21.463 -1.484 20.909 1.00 70.38 82 GLN A C 1
ATOM 648 O O . GLN A 1 82 ? -22.121 -1.613 21.935 1.00 70.38 82 GLN A O 1
ATOM 653 N N . LYS A 1 83 ? -20.275 -0.863 20.920 1.00 59.88 83 LYS A N 1
ATOM 654 C CA . LYS A 1 83 ? -19.693 -0.296 22.149 1.00 59.88 83 LYS A CA 1
ATOM 655 C C . LYS A 1 83 ? -20.464 0.907 22.693 1.00 59.88 83 LYS A C 1
ATOM 657 O O . LYS A 1 83 ? -20.401 1.155 23.886 1.00 59.88 83 LYS A O 1
ATOM 662 N N . SER A 1 84 ? -21.174 1.640 21.839 1.00 59.12 84 SER A N 1
ATOM 663 C CA . SER A 1 84 ? -21.961 2.819 22.226 1.00 59.12 84 SER A CA 1
ATOM 664 C C . SER A 1 84 ? -23.374 2.507 22.732 1.00 59.12 84 SER A C 1
ATOM 666 O O . SER A 1 84 ? -24.085 3.428 23.115 1.00 59.12 84 SER A O 1
ATOM 668 N N . SER A 1 85 ? -23.808 1.242 22.699 1.00 58.34 85 SER A N 1
ATOM 669 C CA . SER A 1 85 ? -25.131 0.809 23.181 1.00 58.34 85 SER A CA 1
ATOM 670 C C . SER A 1 85 ? -25.103 0.067 24.523 1.00 58.34 85 SER A C 1
ATOM 672 O O . SER A 1 85 ? -26.169 -0.229 25.057 1.00 58.34 85 SER A O 1
ATOM 674 N N . ASP A 1 86 ? -23.907 -0.220 25.050 1.00 56.62 86 ASP A N 1
ATOM 675 C CA . ASP A 1 86 ? -23.683 -0.918 26.327 1.00 56.62 86 ASP A CA 1
ATOM 676 C C . ASP A 1 86 ? -23.158 0.019 27.449 1.00 56.62 86 ASP A C 1
ATOM 678 O O . ASP A 1 86 ? -22.873 -0.453 28.552 1.00 56.62 86 ASP A O 1
ATOM 682 N N . GLU A 1 87 ? -23.039 1.330 27.186 1.00 48.38 87 GLU A N 1
ATOM 683 C CA . GLU A 1 87 ? -22.779 2.406 28.172 1.00 48.38 87 GLU A CA 1
ATOM 684 C C . GLU A 1 87 ? -24.037 3.255 28.409 1.00 48.38 87 GLU A C 1
ATOM 686 O O . GLU A 1 87 ? -24.280 3.621 29.584 1.00 48.38 87 GLU A O 1
#

pLDDT: mean 88.79, std 11.91, range [48.38, 98.0]

Sequence (87 aa):
MSADWKTLNTKVIDAGGNNFIEVTLKQAPEEQDMFIGFSKGWTNSEGLKRYKSNVLFKIAQKKELFDAVEEMLSLAEEKSSQKSSDE